Protein AF-A0A951LHP5-F1 (afdb_monomer_lite)

pLDDT: mean 84.74, std 12.39, range [44.03, 96.56]

Secondary structure (DSSP, 8-state):
---EEEEETTT--EE-HHHHSS-SSHHHHIIIIITTTTS-GGGGEE--TTT--S-EEEEEEEEETTEEEEEEEEEEEE---TT--SEEEEEEEEEETT-SS-EEEEEEEETTEEEE-SS-----HHHHHHHHHHHHHHH------

Foldseek 3Di:
DKAKFKAFPVPGDTHQCVVFHVARGDLRCCLPPQVVVVNPQLSQWGQDPPPRDRRIGIWTFCDDDPGTWIKTWRGKDWDDDPPPPQKIWIWTWIDTPVDPAIFIWTWMHGHSDIDTPNDGPGDGPVSVVVVVVVVCVVVPDPDDD

Structure (mmCIF, N/CA/C/O backbone):
data_AF-A0A951LHP5-F1
#
_entry.id   AF-A0A951LHP5-F1
#
loop_
_atom_site.group_PDB
_atom_site.id
_atom_site.type_symbol
_atom_site.label_atom_id
_atom_site.label_alt_id
_atom_site.label_comp_id
_atom_site.label_asym_id
_atom_site.label_entity_id
_atom_site.label_seq_id
_atom_site.pdbx_PDB_ins_code
_atom_site.Cartn_x
_atom_site.Cartn_y
_atom_site.Cartn_z
_atom_site.occupancy
_atom_site.B_iso_or_equiv
_atom_site.auth_seq_id
_atom_site.auth_comp_id
_atom_site.auth_asym_id
_atom_site.auth_atom_id
_atom_site.pdbx_PDB_model_num
ATOM 1 N N . MET A 1 1 ? -2.799 16.197 -1.674 1.00 47.78 1 MET A N 1
ATOM 2 C CA . MET A 1 1 ? -2.081 14.903 -1.597 1.00 47.78 1 MET A CA 1
ATOM 3 C C . MET A 1 1 ? -3.044 13.888 -1.017 1.00 47.78 1 MET A C 1
ATOM 5 O O . MET A 1 1 ? -3.777 14.269 -0.115 1.00 47.78 1 MET A O 1
ATOM 9 N N . ALA A 1 2 ? -3.084 12.660 -1.537 1.00 62.88 2 ALA A N 1
ATOM 10 C CA . ALA A 1 2 ? -3.910 11.614 -0.933 1.00 62.88 2 ALA A CA 1
ATOM 11 C C . ALA A 1 2 ? -3.412 11.346 0.496 1.00 62.88 2 ALA A C 1
ATOM 13 O O . ALA A 1 2 ? -2.209 11.169 0.705 1.00 62.88 2 ALA A O 1
ATOM 14 N N . SER A 1 3 ? -4.316 11.387 1.471 1.00 84.38 3 SER A N 1
ATOM 15 C CA . SER A 1 3 ? -4.042 10.925 2.828 1.00 84.38 3 SER A CA 1
ATOM 16 C C . SER A 1 3 ? -4.077 9.401 2.848 1.00 84.38 3 SER A C 1
ATOM 18 O O . SER A 1 3 ? -4.901 8.789 2.176 1.00 84.38 3 SER A O 1
ATOM 20 N N . TYR A 1 4 ? -3.174 8.802 3.618 1.00 92.88 4 TYR A N 1
ATOM 21 C CA . TYR A 1 4 ? -3.111 7.359 3.831 1.00 92.88 4 TYR A CA 1
ATOM 22 C C . TYR A 1 4 ? -3.266 7.098 5.324 1.00 92.88 4 TYR A C 1
ATOM 24 O O . TYR A 1 4 ? -2.638 7.782 6.136 1.00 92.88 4 TYR A O 1
ATOM 32 N N . TRP A 1 5 ? -4.052 6.093 5.682 1.00 95.38 5 TRP A N 1
ATOM 33 C CA . TRP A 1 5 ? -4.263 5.663 7.064 1.00 95.38 5 TRP A CA 1
ATOM 34 C C . TRP A 1 5 ? -4.379 4.142 7.122 1.00 95.38 5 TRP A C 1
ATOM 36 O O . TRP A 1 5 ? -4.434 3.482 6.090 1.00 95.38 5 TRP A O 1
ATOM 46 N N . TRP A 1 6 ? -4.398 3.569 8.317 1.00 96.50 6 TRP A N 1
ATOM 47 C CA . TRP A 1 6 ? -4.766 2.173 8.518 1.00 96.50 6 TRP A CA 1
ATOM 48 C C . TRP A 1 6 ? -6.263 2.074 8.798 1.00 96.50 6 TRP A C 1
ATOM 50 O O . TRP A 1 6 ? -6.770 2.831 9.617 1.00 96.50 6 TRP A O 1
ATOM 60 N N . GLN A 1 7 ? -6.978 1.153 8.163 1.00 96.19 7 GLN A N 1
ATOM 61 C CA . GLN A 1 7 ? -8.407 0.937 8.386 1.00 96.19 7 GLN A CA 1
ATOM 62 C C . GLN A 1 7 ? -8.700 -0.541 8.600 1.00 96.19 7 GLN A C 1
ATOM 64 O O . GLN A 1 7 ? -8.107 -1.397 7.949 1.00 96.19 7 GLN A O 1
ATOM 69 N N . CYS A 1 8 ? -9.586 -0.844 9.548 1.00 95.06 8 CYS A N 1
ATOM 70 C CA . CYS A 1 8 ? -9.999 -2.218 9.817 1.00 95.06 8 CYS A CA 1
ATOM 71 C C . CYS A 1 8 ? -11.181 -2.612 8.936 1.00 95.06 8 CYS A C 1
ATOM 73 O O . CYS A 1 8 ? -12.225 -1.966 9.020 1.00 95.06 8 CYS A O 1
ATOM 75 N N . ASP A 1 9 ? -11.068 -3.719 8.205 1.00 90.44 9 ASP A N 1
ATOM 76 C CA . ASP A 1 9 ? -12.148 -4.196 7.336 1.00 90.44 9 ASP A CA 1
ATOM 77 C C . ASP A 1 9 ? -13.390 -4.641 8.147 1.00 90.44 9 ASP A C 1
ATOM 79 O O . ASP A 1 9 ? -14.515 -4.300 7.785 1.00 90.44 9 ASP A O 1
ATOM 83 N N . THR A 1 10 ? -13.226 -5.289 9.313 1.00 91.06 10 THR A N 1
ATOM 84 C CA . THR A 1 10 ? -14.362 -5.641 10.198 1.00 91.06 10 THR A CA 1
ATOM 85 C C . THR A 1 10 ? -15.023 -4.423 10.856 1.00 91.06 10 THR A C 1
ATOM 87 O O . THR A 1 10 ? -16.240 -4.272 10.796 1.00 91.06 10 THR A O 1
ATOM 90 N N . CYS A 1 11 ? -14.266 -3.615 11.612 1.00 93.69 11 CYS A N 1
ATOM 91 C CA . CYS A 1 11 ? -14.857 -2.630 12.538 1.00 93.69 11 CYS A CA 1
ATOM 92 C C . CYS A 1 11 ? -14.750 -1.179 12.065 1.00 93.69 11 CYS A C 1
ATOM 94 O O . CYS A 1 11 ? -15.177 -0.278 12.790 1.00 93.69 11 CYS A O 1
ATOM 96 N N . GLN A 1 12 ? -14.171 -0.971 10.878 1.00 94.06 12 GLN A N 1
ATOM 97 C CA . GLN A 1 12 ? -14.072 0.313 10.184 1.00 94.06 12 GLN A CA 1
ATOM 98 C C . GLN A 1 12 ? -13.353 1.408 10.987 1.00 94.06 12 GLN A C 1
ATOM 100 O O . GLN A 1 12 ? -13.466 2.588 10.673 1.00 94.06 12 GLN A O 1
ATOM 105 N N . VAL A 1 13 ? -12.592 1.034 12.026 1.00 95.06 13 VAL A N 1
ATOM 106 C CA . VAL A 1 13 ? -11.762 1.989 12.765 1.00 95.06 13 VAL A CA 1
ATOM 107 C C . VAL A 1 13 ? -10.620 2.455 11.871 1.00 95.06 13 VAL A C 1
ATOM 109 O O . VAL A 1 13 ? -9.902 1.629 11.306 1.00 95.06 13 VAL A O 1
ATOM 112 N N . GLU A 1 14 ? -10.471 3.770 11.756 1.00 95.62 14 GLU A N 1
ATOM 113 C CA . GLU A 1 14 ? -9.325 4.411 11.123 1.00 95.62 14 GLU A CA 1
ATOM 114 C C . GLU A 1 14 ? -8.244 4.649 12.181 1.00 95.62 14 GLU A C 1
ATOM 116 O O . GLU A 1 14 ? -8.529 4.967 13.337 1.00 95.62 14 GLU A O 1
ATOM 121 N N . THR A 1 15 ? -6.989 4.427 11.818 1.00 94.88 15 THR A N 1
ATOM 122 C CA . THR A 1 15 ? -5.855 4.478 12.734 1.00 94.88 15 THR A CA 1
ATOM 123 C C . THR A 1 15 ? -4.662 5.144 12.041 1.00 94.88 15 THR A C 1
ATOM 125 O O . THR A 1 15 ? -4.283 4.749 10.933 1.00 94.88 15 THR A O 1
ATOM 128 N N . PRO A 1 16 ? -4.061 6.175 12.654 1.00 93.56 16 PRO A N 1
ATOM 129 C CA . PRO A 1 16 ? -2.828 6.783 12.171 1.00 93.56 16 PRO A CA 1
ATOM 130 C C . PRO A 1 16 ? -1.675 5.777 12.049 1.00 93.56 16 PRO A C 1
ATOM 132 O O . PRO A 1 16 ? -1.607 4.782 12.768 1.00 93.56 16 PRO A O 1
ATOM 135 N N . PHE A 1 17 ? -0.719 6.053 11.158 1.00 93.56 17 PHE A N 1
ATOM 136 C CA . PHE A 1 17 ? 0.442 5.176 10.951 1.00 93.56 17 PHE A CA 1
ATOM 137 C C . PHE A 1 17 ? 1.266 4.949 12.222 1.00 93.56 17 PHE A C 1
ATOM 139 O O . PHE A 1 17 ? 1.666 3.818 12.488 1.00 93.56 17 PHE A O 1
ATOM 146 N N . ASN A 1 18 ? 1.486 6.002 13.004 1.00 92.56 18 ASN A N 1
ATOM 147 C CA . ASN A 1 18 ? 2.324 5.992 14.202 1.00 92.56 18 ASN A CA 1
ATOM 148 C C . ASN A 1 18 ? 1.706 5.232 15.386 1.00 92.56 18 ASN A C 1
ATOM 150 O O . ASN A 1 18 ? 2.421 4.943 16.342 1.00 92.56 18 ASN A O 1
ATOM 154 N N . ASP A 1 19 ? 0.413 4.906 15.330 1.00 91.62 19 ASP A N 1
ATOM 155 C CA . ASP A 1 19 ? -0.283 4.213 16.418 1.00 91.62 19 ASP A CA 1
ATOM 156 C C . ASP A 1 19 ? -0.133 2.685 16.319 1.00 91.62 19 ASP A C 1
ATOM 158 O O . ASP A 1 19 ? -0.251 1.980 17.319 1.00 91.62 19 ASP A O 1
ATOM 162 N N . VAL A 1 20 ? 0.136 2.159 15.118 1.00 90.38 20 VAL A N 1
ATOM 163 C CA . VAL A 1 20 ? 0.196 0.707 14.840 1.00 90.38 20 VAL A CA 1
ATOM 164 C C . VAL A 1 20 ? 1.488 0.264 14.154 1.00 90.38 20 VAL A C 1
ATOM 166 O O . VAL A 1 20 ? 1.731 -0.928 13.984 1.00 90.38 20 VAL A O 1
ATOM 169 N N . SER A 1 21 ? 2.341 1.205 13.754 1.00 87.12 21 SER A N 1
ATOM 170 C CA . SER A 1 21 ? 3.603 0.951 13.064 1.00 87.12 21 SER A CA 1
ATOM 171 C C . SER A 1 21 ? 4.650 1.982 13.502 1.00 87.12 21 SER A C 1
ATOM 173 O O . SER A 1 21 ? 4.296 3.123 13.787 1.00 87.12 21 SER A O 1
ATOM 175 N N . PRO A 1 22 ? 5.961 1.664 13.492 1.00 84.75 22 PRO A N 1
ATOM 176 C CA . PRO A 1 22 ? 7.024 2.646 13.769 1.00 84.75 22 PRO A CA 1
ATOM 177 C C . PRO A 1 22 ? 7.156 3.744 12.690 1.00 84.75 22 PRO A C 1
ATOM 179 O O . PRO A 1 22 ? 8.123 4.507 12.667 1.00 84.75 22 PRO A O 1
ATOM 182 N N . SER A 1 23 ? 6.218 3.800 11.749 1.00 90.25 23 SER A N 1
ATOM 183 C CA . SER A 1 23 ? 6.237 4.672 10.582 1.00 90.25 23 SER A CA 1
ATOM 184 C C . SER A 1 23 ? 5.337 5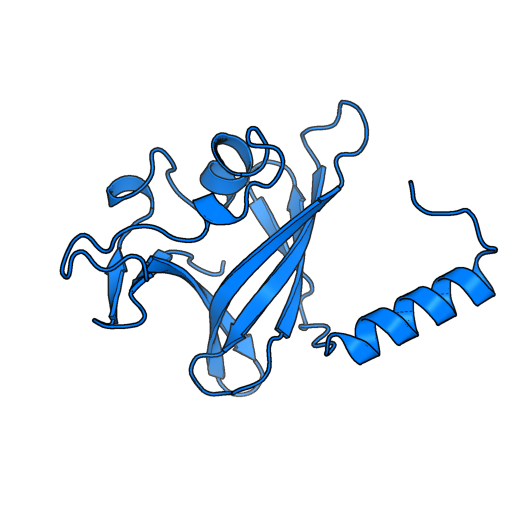.878 10.813 1.00 90.25 23 SER A C 1
ATOM 186 O O . SER A 1 23 ? 4.297 5.776 11.444 1.00 90.25 23 SER A O 1
ATOM 188 N N . THR A 1 24 ? 5.697 7.026 10.250 1.00 91.06 24 THR A N 1
ATOM 189 C CA . THR A 1 24 ? 4.914 8.271 10.368 1.00 91.06 24 THR A CA 1
ATOM 190 C C . THR A 1 24 ? 3.958 8.503 9.194 1.00 91.06 24 THR A C 1
ATOM 192 O O . THR A 1 24 ? 3.260 9.508 9.146 1.00 91.06 24 THR A O 1
ATOM 195 N N . GLY A 1 25 ? 3.941 7.590 8.222 1.00 93.50 25 GLY A N 1
ATOM 196 C CA . GLY A 1 25 ? 3.137 7.677 7.007 1.00 93.50 25 GLY A CA 1
ATOM 197 C C . GLY A 1 25 ? 3.572 6.638 5.977 1.00 93.50 25 GLY A C 1
ATOM 198 O O . GLY A 1 25 ? 4.551 5.918 6.189 1.00 93.50 25 GLY A O 1
ATOM 199 N N . ILE A 1 26 ? 2.882 6.598 4.837 1.00 94.19 26 ILE A N 1
ATOM 200 C CA . ILE A 1 26 ? 3.070 5.563 3.808 1.00 94.19 26 ILE A CA 1
ATOM 201 C C . ILE A 1 26 ? 4.496 5.494 3.243 1.00 94.19 26 ILE A C 1
ATOM 203 O O . ILE A 1 26 ? 5.060 4.411 3.128 1.00 94.19 26 ILE A O 1
ATOM 207 N N . VAL A 1 27 ? 5.129 6.637 2.955 1.00 94.00 27 VAL A N 1
ATOM 208 C CA . VAL A 1 27 ? 6.504 6.667 2.419 1.00 94.00 27 VAL A CA 1
ATOM 209 C C . VAL A 1 27 ? 7.494 6.126 3.449 1.00 94.00 27 VAL A C 1
ATOM 211 O O . VAL A 1 27 ? 8.357 5.316 3.120 1.00 94.00 27 VAL A O 1
ATOM 214 N N . SER A 1 28 ? 7.339 6.543 4.710 1.00 93.81 28 SER A N 1
ATOM 215 C CA . SER A 1 28 ? 8.157 6.060 5.826 1.00 93.81 28 SER A CA 1
ATOM 216 C C . SER A 1 28 ? 7.973 4.553 6.023 1.00 93.81 28 SER A C 1
ATOM 218 O O . SER A 1 28 ? 8.958 3.831 6.147 1.00 93.81 28 SER A O 1
ATOM 220 N N . PHE A 1 29 ? 6.731 4.067 5.944 1.00 95.31 29 PHE A N 1
ATOM 221 C CA . PHE A 1 29 ? 6.400 2.648 6.045 1.00 95.31 29 PHE A CA 1
ATOM 222 C C . PHE A 1 29 ? 7.043 1.819 4.937 1.00 95.31 29 PHE A C 1
ATOM 224 O O . PHE A 1 29 ? 7.726 0.837 5.222 1.00 95.31 29 PHE A O 1
ATOM 231 N N . ILE A 1 30 ? 6.906 2.239 3.681 1.00 94.62 30 ILE A N 1
ATOM 232 C CA . ILE A 1 30 ? 7.508 1.523 2.553 1.00 94.62 30 ILE A CA 1
ATOM 233 C C . ILE A 1 30 ? 9.025 1.467 2.716 1.00 94.62 30 ILE A C 1
ATOM 235 O O . ILE A 1 30 ? 9.605 0.391 2.636 1.00 94.62 30 ILE A O 1
ATOM 239 N N . ARG A 1 31 ? 9.674 2.596 3.018 1.00 91.81 31 ARG A N 1
ATOM 240 C CA . ARG A 1 31 ? 11.139 2.662 3.120 1.00 91.81 31 ARG A CA 1
ATOM 241 C C . ARG A 1 31 ? 11.714 1.933 4.334 1.00 91.81 31 ARG A C 1
ATOM 243 O O . ARG A 1 31 ? 12.822 1.419 4.242 1.00 91.81 31 ARG A O 1
ATOM 250 N N . ARG A 1 32 ? 11.016 1.930 5.474 1.00 91.94 32 ARG A N 1
ATOM 251 C CA . ARG A 1 32 ? 11.552 1.425 6.754 1.00 91.94 32 ARG A CA 1
ATOM 252 C C . ARG A 1 32 ? 11.039 0.046 7.143 1.00 91.94 32 ARG A C 1
ATOM 254 O O . ARG A 1 32 ? 11.675 -0.611 7.957 1.00 91.94 32 ARG A O 1
ATOM 261 N N . VAL A 1 33 ? 9.905 -0.380 6.592 1.00 94.06 33 VAL A N 1
ATOM 262 C CA . VAL A 1 33 ? 9.266 -1.655 6.937 1.00 94.06 33 VAL A CA 1
ATOM 263 C C . VAL A 1 33 ? 9.220 -2.578 5.729 1.00 94.06 33 VAL A C 1
ATOM 265 O O . VAL A 1 33 ? 9.767 -3.677 5.780 1.00 94.06 33 VAL A O 1
ATOM 268 N N . LEU A 1 34 ? 8.597 -2.145 4.634 1.00 94.12 34 LEU A N 1
ATOM 269 C CA . LEU A 1 34 ? 8.298 -3.049 3.523 1.00 94.12 34 LEU A CA 1
ATOM 270 C C . LEU A 1 34 ? 9.523 -3.346 2.647 1.00 94.12 34 LEU A C 1
ATOM 272 O O . LEU A 1 34 ? 9.823 -4.501 2.366 1.00 94.12 34 LEU A O 1
ATOM 276 N N . LEU A 1 35 ? 10.274 -2.315 2.266 1.00 92.12 35 LEU A N 1
ATOM 277 C CA . LEU A 1 35 ? 11.479 -2.455 1.455 1.00 92.12 35 LEU A CA 1
ATOM 278 C C . LEU A 1 35 ? 12.572 -3.278 2.173 1.00 92.12 35 LEU A C 1
ATOM 280 O O . LEU A 1 35 ? 13.048 -4.244 1.580 1.00 92.12 35 LEU A O 1
ATOM 284 N N . PRO A 1 36 ? 12.939 -3.005 3.446 1.00 91.94 36 PRO A N 1
ATOM 285 C CA . PRO A 1 36 ? 13.978 -3.780 4.135 1.00 91.94 36 PRO A CA 1
ATOM 286 C C . PRO A 1 36 ? 13.563 -5.218 4.461 1.00 91.94 36 PRO A C 1
ATOM 288 O O . PRO A 1 36 ? 14.423 -6.061 4.692 1.00 91.94 36 PRO A O 1
ATOM 291 N N . SER A 1 37 ? 12.258 -5.510 4.483 1.00 93.06 37 SER A N 1
ATOM 292 C CA . SER A 1 37 ? 11.743 -6.877 4.642 1.00 93.06 37 SER A CA 1
ATOM 293 C C . SER A 1 37 ? 11.666 -7.649 3.323 1.00 93.06 37 SER A C 1
ATOM 295 O O . SER A 1 37 ? 11.089 -8.730 3.292 1.00 93.06 37 SER A O 1
ATOM 297 N N . ASN A 1 38 ? 12.252 -7.116 2.243 1.00 92.50 38 ASN A N 1
ATOM 298 C CA . ASN A 1 38 ? 12.186 -7.689 0.903 1.00 92.50 38 ASN A CA 1
ATOM 299 C C . ASN A 1 38 ? 10.736 -7.886 0.424 1.00 92.50 38 ASN A C 1
ATOM 301 O O . ASN A 1 38 ? 10.367 -8.948 -0.074 1.00 92.50 38 ASN A O 1
ATOM 305 N N . TRP A 1 39 ? 9.911 -6.850 0.609 1.00 94.00 39 TRP A N 1
ATOM 306 C CA . TRP A 1 39 ? 8.497 -6.845 0.232 1.00 94.00 39 TRP A CA 1
ATOM 307 C C . TRP A 1 39 ? 7.694 -7.969 0.900 1.00 94.00 39 TRP A C 1
ATOM 309 O O . TRP A 1 39 ? 6.858 -8.612 0.266 1.00 94.00 39 TRP A O 1
ATOM 319 N N . ASP A 1 40 ? 7.925 -8.213 2.191 1.00 95.06 40 ASP A N 1
ATOM 320 C CA . ASP A 1 40 ? 7.125 -9.159 2.969 1.00 95.06 40 ASP A CA 1
ATOM 321 C C . ASP A 1 40 ? 5.669 -8.669 3.066 1.00 95.06 40 ASP A C 1
ATOM 323 O O . ASP A 1 40 ? 5.338 -7.740 3.809 1.00 95.06 40 ASP A O 1
ATOM 327 N N . GLN A 1 41 ? 4.781 -9.316 2.309 1.00 95.56 41 GLN A N 1
ATOM 328 C CA . GLN A 1 41 ? 3.370 -8.938 2.213 1.00 95.56 41 GLN A CA 1
ATOM 329 C C . GLN A 1 41 ? 2.630 -9.087 3.548 1.00 95.56 41 GLN A C 1
ATOM 331 O O . GLN A 1 41 ? 1.617 -8.420 3.760 1.00 95.56 41 GLN A O 1
ATOM 336 N N . SER A 1 42 ? 3.145 -9.891 4.489 1.00 94.75 42 SER A N 1
ATOM 337 C CA . SER A 1 42 ? 2.545 -10.012 5.822 1.00 94.75 42 SER A CA 1
ATOM 338 C C . SER A 1 42 ? 2.579 -8.693 6.603 1.00 94.75 42 SER A C 1
ATOM 340 O O . SER A 1 42 ? 1.757 -8.486 7.490 1.00 94.75 42 SER A O 1
ATOM 342 N N . LYS A 1 43 ? 3.469 -7.754 6.243 1.00 95.12 43 LYS A N 1
ATOM 343 C CA . LYS A 1 43 ? 3.541 -6.417 6.855 1.00 95.12 43 LYS A CA 1
ATOM 344 C C . LYS A 1 43 ? 2.383 -5.501 6.460 1.00 95.12 43 LYS A C 1
ATOM 346 O O . LYS A 1 43 ? 2.181 -4.488 7.125 1.00 95.12 43 LYS A O 1
ATOM 351 N N . LEU A 1 44 ? 1.645 -5.822 5.395 1.00 95.81 44 LEU A N 1
ATOM 352 C CA . LEU A 1 44 ? 0.510 -5.027 4.907 1.00 95.81 44 LEU A CA 1
ATOM 353 C C . LEU A 1 44 ? -0.790 -5.290 5.677 1.00 95.81 44 LEU A C 1
ATOM 355 O O . LEU A 1 44 ? -1.792 -4.622 5.423 1.00 95.81 44 LEU A O 1
ATOM 359 N N . VAL A 1 45 ? -0.775 -6.245 6.610 1.00 95.50 45 VAL A N 1
ATOM 360 C CA . VAL A 1 45 ? -1.917 -6.587 7.455 1.00 95.50 45 VAL A CA 1
ATOM 361 C C . VAL A 1 45 ? -1.480 -6.565 8.909 1.00 95.50 45 VAL A C 1
ATOM 363 O O . VAL A 1 45 ? -0.569 -7.287 9.307 1.00 95.50 45 VAL A O 1
ATOM 366 N N . LEU A 1 46 ? -2.145 -5.742 9.715 1.00 94.44 46 LEU A N 1
ATOM 367 C CA . LEU A 1 46 ? -1.880 -5.640 11.146 1.00 94.44 46 LEU A CA 1
ATOM 368 C C . LEU A 1 46 ? -3.104 -6.066 11.970 1.00 94.44 46 LEU A C 1
ATOM 370 O O . LEU A 1 46 ? -4.243 -5.998 11.493 1.00 94.44 46 LEU A O 1
ATOM 374 N N . PRO A 1 47 ? -2.904 -6.489 13.228 1.00 94.75 47 PRO A N 1
ATOM 375 C CA . PRO A 1 47 ? -3.991 -6.610 14.187 1.00 94.75 47 PRO A CA 1
ATOM 376 C C . PRO A 1 47 ? -4.655 -5.252 14.431 1.00 94.75 47 PRO A C 1
ATOM 378 O O . PRO A 1 47 ? -3.989 -4.249 14.683 1.00 94.75 47 PRO A O 1
ATOM 381 N N . CYS A 1 48 ? -5.982 -5.216 14.387 1.00 94.94 48 CYS A N 1
ATOM 382 C CA . CYS A 1 48 ? -6.745 -4.025 14.720 1.00 94.94 48 CYS A CA 1
ATOM 383 C C . CYS A 1 48 ? -6.667 -3.750 16.234 1.00 94.94 48 CYS A C 1
ATOM 385 O O . CYS A 1 48 ? -7.037 -4.628 17.018 1.00 94.94 48 CYS A O 1
ATOM 387 N N . PRO A 1 49 ? -6.304 -2.531 16.676 1.00 93.25 49 PRO A N 1
ATOM 388 C CA . PRO A 1 49 ? -6.218 -2.211 18.103 1.00 93.25 49 PRO A CA 1
ATOM 389 C C . PRO A 1 49 ? -7.581 -2.228 18.816 1.00 93.25 49 PRO A C 1
ATOM 391 O O . PRO A 1 49 ? -7.636 -2.371 20.033 1.00 93.25 4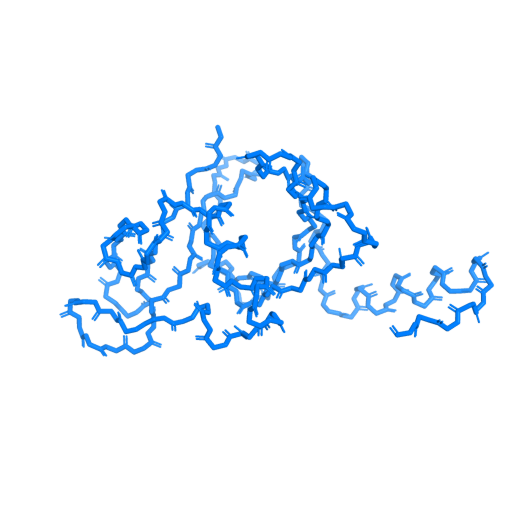9 PRO A O 1
ATOM 394 N N . LYS A 1 50 ? -8.691 -2.096 18.073 1.00 94.25 50 LYS A N 1
ATOM 395 C CA . LYS A 1 50 ? -10.054 -2.056 18.627 1.00 94.25 50 LYS A CA 1
ATOM 396 C C . LYS A 1 50 ? -10.697 -3.437 18.762 1.00 94.25 50 LYS A C 1
ATOM 398 O O . LYS A 1 50 ? -11.333 -3.706 19.774 1.00 94.25 50 LYS A O 1
ATOM 403 N N . CYS A 1 51 ? -10.590 -4.291 17.741 1.00 94.69 51 CYS A N 1
ATOM 404 C CA . CYS A 1 51 ? -11.258 -5.601 17.723 1.00 94.69 51 CYS A CA 1
ATOM 405 C C . CYS A 1 51 ? -10.299 -6.801 17.766 1.00 94.69 51 CYS A C 1
ATOM 407 O O . CYS A 1 51 ? -10.762 -7.938 17.793 1.00 94.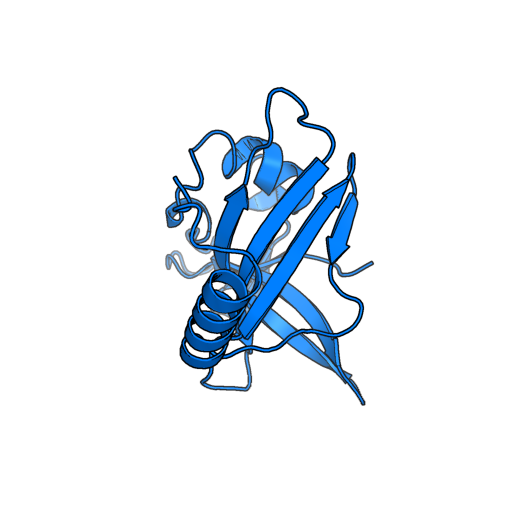69 51 CYS A O 1
ATOM 409 N N . GLY A 1 52 ? -8.982 -6.575 17.736 1.00 92.50 52 GLY A N 1
ATOM 410 C CA . GLY A 1 52 ? -7.947 -7.613 17.801 1.00 92.50 52 GLY A CA 1
ATOM 411 C C . GLY A 1 52 ? -7.788 -8.468 16.539 1.00 92.50 52 GLY A C 1
ATOM 412 O O . GLY A 1 52 ? -6.821 -9.219 16.436 1.00 92.50 52 GLY A O 1
ATOM 413 N N . LYS A 1 53 ? -8.699 -8.365 15.564 1.00 92.31 53 LYS A N 1
ATOM 414 C CA . LYS A 1 53 ? -8.638 -9.147 14.321 1.00 92.31 53 LYS A CA 1
ATOM 415 C C . LYS A 1 53 ? -7.511 -8.666 13.392 1.00 92.31 53 LYS A C 1
ATOM 417 O O . LYS A 1 53 ? -7.302 -7.454 13.300 1.00 92.31 53 LYS A O 1
ATOM 422 N N . PRO A 1 54 ? -6.828 -9.565 12.660 1.00 87.19 54 PRO A N 1
ATOM 423 C CA . PRO A 1 54 ? -5.769 -9.227 11.705 1.00 87.19 54 PRO A CA 1
ATOM 424 C C . PRO A 1 54 ? -6.352 -8.743 10.368 1.00 87.19 54 PRO A C 1
ATOM 426 O O . PRO A 1 54 ? -6.209 -9.389 9.337 1.00 87.19 54 PRO A O 1
ATOM 429 N N . GLU A 1 55 ? -7.060 -7.620 10.401 1.00 90.81 55 GLU A N 1
ATOM 430 C CA . GLU A 1 55 ? -7.782 -7.064 9.247 1.00 90.81 55 GLU A CA 1
ATOM 431 C C . GLU A 1 55 ? -7.545 -5.557 9.096 1.00 90.81 55 GLU A C 1
ATOM 433 O O . GLU A 1 55 ? -8.362 -4.843 8.523 1.00 90.81 55 GLU A O 1
ATOM 438 N N . LEU A 1 56 ? -6.465 -5.038 9.683 1.00 95.19 56 LEU A N 1
ATOM 439 C CA . LEU A 1 56 ? -6.085 -3.641 9.534 1.00 95.19 56 LEU A CA 1
ATOM 440 C C . LEU A 1 56 ? -5.197 -3.494 8.291 1.00 95.19 56 LEU A C 1
ATOM 442 O O . LEU A 1 56 ? -4.104 -4.060 8.256 1.00 95.19 56 LEU A O 1
ATOM 446 N N . ARG A 1 57 ? -5.649 -2.727 7.294 1.00 96.12 57 ARG A N 1
ATOM 447 C CA . ARG A 1 57 ? -4.946 -2.487 6.022 1.00 96.12 57 ARG A CA 1
ATOM 448 C C . ARG A 1 57 ? -4.726 -1.007 5.766 1.00 96.12 57 ARG A C 1
ATOM 450 O O . ARG A 1 57 ? -5.512 -0.164 6.191 1.00 96.12 57 ARG A O 1
ATOM 457 N N . ILE A 1 58 ? -3.671 -0.682 5.028 1.00 96.56 58 ILE A N 1
ATOM 458 C CA . ILE A 1 58 ? -3.440 0.694 4.586 1.00 96.56 58 ILE A CA 1
ATOM 459 C C . ILE A 1 58 ? -4.510 1.063 3.558 1.00 96.56 58 ILE A C 1
ATOM 461 O O . ILE A 1 58 ? -4.696 0.350 2.578 1.00 96.56 58 ILE A O 1
ATOM 465 N N . THR A 1 59 ? -5.182 2.184 3.777 1.00 95.50 59 THR A N 1
ATOM 466 C CA . THR A 1 59 ? -6.312 2.675 2.990 1.00 95.50 59 THR A CA 1
ATOM 467 C C . THR A 1 59 ? -6.072 4.120 2.570 1.00 95.50 59 THR A C 1
ATOM 469 O O . THR A 1 59 ? -5.379 4.872 3.265 1.00 95.50 59 THR A O 1
ATOM 472 N N . TYR A 1 60 ? -6.606 4.499 1.412 1.00 92.50 60 TYR A N 1
ATOM 473 C CA . TYR A 1 60 ? -6.574 5.865 0.903 1.00 92.50 60 TYR A CA 1
ATOM 474 C C . TYR A 1 60 ? -7.752 6.144 -0.030 1.00 92.50 60 TYR A C 1
ATOM 476 O O . TYR A 1 60 ? -8.339 5.235 -0.619 1.00 92.50 60 TYR A O 1
ATOM 484 N N . ASP A 1 61 ? -8.064 7.425 -0.197 1.00 89.38 61 ASP A N 1
ATOM 485 C CA . ASP A 1 61 ? -9.061 7.880 -1.158 1.00 89.38 61 ASP A CA 1
ATOM 486 C C . ASP A 1 61 ? -8.394 8.148 -2.515 1.00 89.38 61 ASP A C 1
ATOM 488 O O . ASP A 1 61 ? -7.553 9.042 -2.664 1.00 89.38 61 ASP A O 1
ATOM 492 N N . PHE A 1 62 ? -8.765 7.356 -3.519 1.00 84.25 62 PHE A N 1
ATOM 493 C CA . PHE A 1 62 ? -8.318 7.509 -4.897 1.00 84.25 62 PHE A CA 1
ATOM 494 C C . PHE A 1 62 ? -9.280 8.434 -5.666 1.00 84.25 62 PHE A C 1
ATOM 496 O O . PHE A 1 62 ? -10.477 8.151 -5.728 1.00 84.25 62 PHE A O 1
ATOM 503 N N . PRO A 1 63 ? -8.815 9.529 -6.294 1.00 78.19 63 PRO A N 1
ATOM 504 C CA . PRO A 1 63 ? -9.701 10.452 -7.009 1.00 78.19 63 PRO A CA 1
ATOM 505 C C . PRO A 1 63 ? -10.241 9.836 -8.319 1.00 78.19 63 PRO A C 1
ATOM 507 O O . PRO A 1 63 ? -9.453 9.522 -9.211 1.00 78.19 63 PRO A O 1
ATOM 510 N N . ARG A 1 64 ? -11.571 9.689 -8.485 1.00 71.81 64 ARG A N 1
ATOM 511 C CA . ARG A 1 64 ? -12.186 9.120 -9.707 1.00 71.81 64 ARG A CA 1
ATOM 512 C C . ARG A 1 64 ? -13.478 9.835 -10.135 1.00 71.81 64 ARG A C 1
ATOM 514 O O . ARG A 1 64 ? -14.499 9.718 -9.479 1.00 71.81 64 ARG A O 1
ATOM 521 N N . GLY A 1 65 ? -13.494 10.455 -11.316 1.00 67.12 65 GLY A N 1
ATOM 522 C CA . GLY A 1 65 ? -14.735 11.015 -11.882 1.00 67.12 65 GLY A CA 1
ATOM 523 C C . GLY A 1 65 ? -15.434 11.979 -10.912 1.00 67.12 65 GLY A C 1
ATOM 524 O O . GLY A 1 65 ? -14.805 12.933 -10.460 1.00 67.12 65 GLY A O 1
ATOM 525 N N . ASP A 1 66 ? -16.695 11.692 -10.572 1.00 69.19 66 ASP A N 1
ATOM 526 C CA . ASP A 1 66 ? -17.545 12.533 -9.714 1.00 69.19 66 ASP A CA 1
ATOM 527 C C . ASP A 1 66 ? -17.244 12.420 -8.199 1.00 69.19 66 ASP A C 1
ATOM 529 O O . ASP A 1 66 ? -17.817 13.175 -7.412 1.00 69.19 66 ASP A O 1
ATOM 533 N N . GLY A 1 67 ? -16.351 11.518 -7.753 1.00 76.25 67 GLY A N 1
ATOM 534 C CA . GLY A 1 67 ? -16.010 11.384 -6.327 1.00 76.25 67 GLY A CA 1
ATOM 535 C C . GLY A 1 67 ? -14.842 10.435 -5.999 1.00 76.25 67 GLY A C 1
ATOM 536 O O . GLY A 1 67 ? -14.425 9.626 -6.824 1.00 76.25 67 GLY A O 1
ATOM 537 N N . PRO A 1 68 ? -14.248 10.517 -4.795 1.00 85.25 68 PRO A N 1
ATOM 538 C CA . PRO A 1 68 ? -13.183 9.599 -4.404 1.00 85.25 68 PRO A CA 1
ATOM 539 C C . PRO A 1 68 ? -13.698 8.162 -4.229 1.00 85.25 68 PRO A C 1
ATOM 541 O O . PRO A 1 68 ? -14.781 7.939 -3.693 1.00 85.25 68 PRO A O 1
ATOM 544 N N . VAL A 1 69 ? -12.888 7.185 -4.635 1.00 87.00 69 VAL A N 1
ATOM 545 C CA . VAL A 1 69 ? -13.088 5.761 -4.342 1.00 87.00 69 VAL A CA 1
ATOM 546 C C . VAL A 1 69 ? -12.099 5.355 -3.264 1.00 87.00 69 VAL A C 1
ATOM 548 O O . VAL A 1 69 ? -10.891 5.523 -3.427 1.00 87.00 69 VAL A O 1
ATOM 551 N N . ARG A 1 70 ? -12.604 4.793 -2.168 1.00 90.81 70 ARG A N 1
ATOM 552 C CA . ARG A 1 70 ? -11.764 4.290 -1.084 1.00 90.81 70 ARG A CA 1
ATOM 553 C C . ARG A 1 70 ? -11.152 2.945 -1.462 1.00 90.81 70 ARG A C 1
ATOM 555 O O . ARG A 1 70 ? -11.895 1.996 -1.734 1.00 90.81 70 ARG A O 1
ATOM 562 N N . LEU A 1 71 ? -9.822 2.886 -1.455 1.00 90.94 71 LEU A N 1
ATOM 563 C CA . LEU A 1 71 ? -9.022 1.718 -1.815 1.00 90.94 71 LEU A CA 1
ATOM 564 C C . LEU A 1 71 ? -8.195 1.233 -0.622 1.00 90.94 71 LEU A C 1
ATOM 566 O O . LEU A 1 71 ? -7.482 2.023 -0.001 1.00 90.94 71 LEU A O 1
ATOM 570 N N . SER A 1 72 ? -8.230 -0.073 -0.368 1.00 94.25 72 SER A N 1
ATOM 571 C CA . SER A 1 72 ? -7.355 -0.759 0.588 1.00 94.25 72 SER A CA 1
ATOM 572 C C . SER A 1 72 ? -6.207 -1.447 -0.147 1.00 94.25 72 SER A C 1
ATOM 574 O O . SER A 1 72 ? -6.422 -2.102 -1.164 1.00 94.25 72 SER A O 1
ATOM 576 N N . ILE A 1 73 ? -4.982 -1.341 0.361 1.00 94.56 73 ILE A N 1
ATOM 577 C CA . ILE A 1 73 ? -3.812 -2.014 -0.212 1.00 94.56 73 ILE A CA 1
ATOM 578 C C . ILE A 1 73 ? -3.841 -3.504 0.155 1.00 94.56 73 ILE A C 1
ATOM 580 O O . ILE A 1 73 ? -3.913 -3.879 1.331 1.00 94.56 73 ILE A O 1
ATOM 584 N N . VAL A 1 74 ? -3.749 -4.355 -0.865 1.00 94.25 74 VAL A N 1
ATOM 585 C CA . VAL A 1 74 ? -3.701 -5.815 -0.734 1.00 94.25 74 VAL A CA 1
ATOM 586 C C . VAL A 1 74 ? -2.263 -6.307 -0.835 1.00 94.25 74 VAL A C 1
ATOM 588 O O . VAL A 1 74 ? -1.785 -6.957 0.093 1.00 94.25 74 VAL A O 1
ATOM 591 N N . HIS 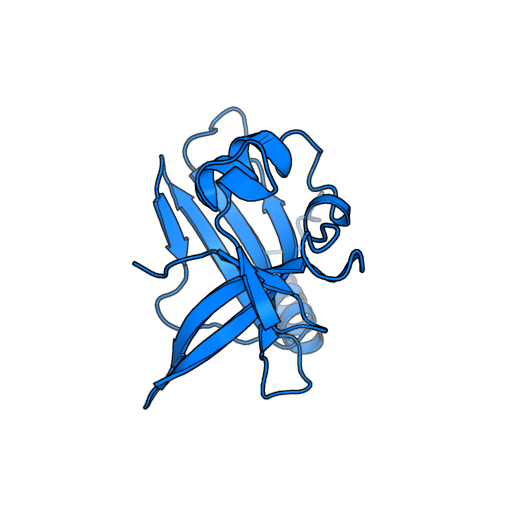A 1 75 ? -1.576 -5.942 -1.920 1.00 94.88 75 HIS A N 1
ATOM 592 C CA . HIS A 1 75 ? -0.183 -6.304 -2.170 1.00 94.88 75 HIS A CA 1
ATOM 593 C C . HIS A 1 75 ? 0.606 -5.119 -2.717 1.00 94.88 75 HIS A C 1
ATOM 595 O O . HIS A 1 75 ? 0.059 -4.243 -3.385 1.00 94.88 75 HIS A O 1
ATOM 601 N N . VAL A 1 76 ? 1.912 -5.113 -2.469 1.00 94.88 76 VAL A N 1
ATOM 602 C CA . VAL A 1 76 ? 2.841 -4.127 -3.029 1.00 94.88 76 VAL A CA 1
ATOM 603 C C . VAL A 1 76 ? 4.124 -4.826 -3.431 1.00 94.88 76 VAL A C 1
ATOM 605 O O . VAL A 1 76 ? 4.778 -5.460 -2.605 1.00 94.88 76 VAL A O 1
ATOM 608 N N . VAL A 1 77 ? 4.517 -4.645 -4.684 1.00 91.62 77 VAL A N 1
ATOM 609 C CA . VAL A 1 77 ? 5.838 -5.030 -5.180 1.00 91.62 77 VAL A CA 1
ATOM 610 C C . VAL A 1 77 ? 6.545 -3.796 -5.715 1.00 91.62 77 VAL A C 1
ATOM 612 O O . VAL A 1 77 ? 5.906 -2.885 -6.245 1.00 91.62 77 VAL A O 1
ATOM 615 N N . GLY A 1 78 ? 7.863 -3.750 -5.586 1.00 91.00 78 GLY A N 1
ATOM 616 C CA . GLY A 1 78 ? 8.667 -2.684 -6.164 1.00 91.00 78 GLY A CA 1
ATOM 617 C C . GLY A 1 78 ? 9.988 -3.200 -6.694 1.00 91.00 78 GLY A C 1
ATOM 618 O O . GLY A 1 78 ? 10.472 -4.254 -6.283 1.00 91.00 78 GLY A O 1
ATOM 619 N N . LEU A 1 79 ? 10.552 -2.443 -7.627 1.00 87.44 79 LEU A N 1
ATOM 620 C CA . LEU A 1 79 ? 11.830 -2.756 -8.251 1.00 87.44 79 LEU A CA 1
ATOM 621 C C . LEU A 1 79 ? 12.888 -1.807 -7.704 1.00 87.44 79 LEU A C 1
ATOM 623 O O . LEU A 1 79 ? 12.731 -0.589 -7.759 1.00 87.44 79 LEU A O 1
ATOM 627 N N . ILE A 1 80 ? 13.962 -2.376 -7.166 1.00 80.56 80 ILE A N 1
ATOM 628 C CA . ILE A 1 80 ? 15.126 -1.614 -6.721 1.00 80.56 80 ILE A CA 1
ATOM 629 C C . ILE A 1 80 ? 16.092 -1.544 -7.900 1.00 80.56 80 ILE A C 1
ATOM 631 O O . ILE A 1 80 ? 16.502 -2.579 -8.426 1.00 80.56 80 ILE A O 1
ATOM 635 N N . HIS A 1 81 ? 16.460 -0.336 -8.318 1.00 66.06 81 HIS A N 1
ATOM 636 C CA . HIS A 1 81 ? 17.447 -0.133 -9.373 1.00 66.06 81 HIS A CA 1
ATOM 637 C C . HIS A 1 81 ? 18.771 0.343 -8.768 1.00 66.06 81 HIS A C 1
ATOM 639 O O . HIS A 1 81 ? 18.927 1.516 -8.439 1.00 66.06 81 HIS A O 1
ATOM 645 N N . GLY A 1 82 ? 19.732 -0.578 -8.646 1.00 66.06 82 GLY A N 1
ATOM 646 C CA . GLY A 1 82 ? 21.074 -0.279 -8.134 1.00 66.06 82 GLY A CA 1
ATOM 647 C C . GLY A 1 82 ? 21.066 0.290 -6.712 1.00 66.06 82 GLY A C 1
ATOM 648 O O . GLY A 1 82 ? 20.211 -0.060 -5.901 1.00 66.06 82 GLY A O 1
ATOM 649 N N . ASP A 1 83 ? 22.013 1.185 -6.428 1.00 62.88 83 ASP A N 1
ATOM 650 C CA . ASP A 1 83 ? 22.160 1.841 -5.120 1.00 62.88 83 ASP A CA 1
ATOM 651 C C . ASP A 1 83 ? 21.247 3.072 -4.950 1.00 62.88 83 ASP A C 1
ATOM 653 O O . ASP A 1 83 ? 21.280 3.742 -3.912 1.00 62.88 83 ASP A O 1
ATOM 657 N N . ASP A 1 84 ? 20.434 3.409 -5.960 1.00 63.16 84 ASP A N 1
ATOM 658 C CA . ASP A 1 84 ? 19.635 4.630 -5.945 1.00 63.16 84 ASP A CA 1
ATOM 659 C C . ASP A 1 84 ? 18.345 4.443 -5.137 1.00 63.16 84 ASP A C 1
ATOM 661 O O . ASP A 1 84 ? 17.276 4.096 -5.636 1.00 63.16 84 ASP A O 1
ATOM 665 N N . ALA A 1 85 ? 18.443 4.708 -3.836 1.00 64.88 85 ALA A N 1
ATOM 666 C CA . ALA A 1 85 ? 17.291 4.736 -2.947 1.00 64.88 85 ALA A CA 1
ATOM 667 C C . ALA A 1 85 ? 16.370 5.948 -3.201 1.00 64.88 85 ALA A C 1
ATOM 669 O O . ALA A 1 85 ? 15.326 6.061 -2.548 1.00 64.88 85 ALA A O 1
ATOM 670 N N . TYR A 1 86 ? 16.721 6.889 -4.085 1.00 82.75 86 TYR A N 1
ATOM 671 C CA . TYR A 1 86 ? 15.948 8.114 -4.273 1.00 82.75 86 TYR A CA 1
ATOM 672 C C . TYR A 1 86 ? 14.653 7.877 -5.057 1.00 82.75 86 TYR A C 1
ATOM 674 O O . TYR A 1 86 ? 13.613 8.423 -4.670 1.00 82.75 86 TYR A O 1
ATOM 682 N N . TYR A 1 87 ? 14.698 7.018 -6.080 1.00 87.94 87 TYR A N 1
ATOM 683 C CA . TYR A 1 87 ? 13.564 6.665 -6.930 1.00 87.94 87 TYR A CA 1
ATOM 684 C C . TYR A 1 87 ? 13.179 5.190 -6.772 1.00 87.94 87 TYR A C 1
ATOM 686 O O . TYR A 1 87 ? 13.989 4.299 -7.002 1.00 87.94 87 TYR A O 1
ATOM 694 N N . LEU A 1 88 ? 11.926 4.923 -6.400 1.00 90.44 88 LEU A N 1
ATOM 695 C CA . LEU A 1 88 ? 11.432 3.569 -6.139 1.00 90.44 88 LEU A CA 1
ATOM 696 C C . LEU A 1 88 ? 10.107 3.321 -6.873 1.00 90.44 88 LEU A C 1
ATOM 698 O O . LEU A 1 88 ? 9.057 3.711 -6.349 1.00 90.44 88 LEU A O 1
ATOM 702 N N . PRO A 1 89 ? 10.127 2.706 -8.069 1.00 91.00 89 PRO A N 1
ATOM 703 C CA . PRO A 1 89 ? 8.920 2.313 -8.786 1.00 91.00 89 PRO A CA 1
ATOM 704 C C . PRO A 1 89 ? 8.257 1.096 -8.129 1.00 91.00 89 PRO A C 1
ATOM 706 O O . PRO A 1 89 ? 8.922 0.176 -7.652 1.00 91.00 89 PRO A O 1
ATOM 709 N N . MET A 1 90 ? 6.926 1.094 -8.106 1.00 92.00 90 MET A N 1
ATOM 710 C CA . MET A 1 90 ? 6.104 0.088 -7.441 1.00 92.00 90 MET A CA 1
ATOM 711 C C . MET A 1 90 ? 4.804 -0.185 -8.203 1.00 92.00 90 MET A C 1
ATOM 713 O O . MET A 1 90 ? 4.237 0.696 -8.850 1.00 92.00 90 MET A O 1
ATOM 717 N N . MET A 1 91 ? 4.290 -1.399 -8.040 1.00 90.75 91 MET A N 1
ATOM 718 C CA . MET A 1 91 ? 2.947 -1.800 -8.444 1.00 90.75 91 MET A CA 1
ATOM 719 C C . MET A 1 91 ? 2.175 -2.255 -7.210 1.00 90.75 91 MET A C 1
ATOM 721 O O . MET A 1 91 ? 2.670 -3.051 -6.409 1.00 90.75 91 MET A O 1
ATOM 725 N N . TRP A 1 92 ? 0.985 -1.699 -7.030 1.00 92.19 92 TRP A N 1
ATOM 726 C CA . TRP A 1 92 ? 0.127 -1.956 -5.882 1.00 92.19 92 TRP A CA 1
ATOM 727 C C . TRP A 1 92 ? -1.122 -2.687 -6.351 1.00 92.19 92 TRP A C 1
ATOM 729 O O . TRP A 1 92 ? -1.797 -2.205 -7.251 1.00 92.19 92 TRP A O 1
ATOM 739 N N . GLU A 1 93 ? -1.448 -3.817 -5.737 1.00 92.25 93 GLU A N 1
ATOM 740 C CA . GLU A 1 93 ? -2.775 -4.422 -5.847 1.00 92.25 93 GLU A CA 1
ATOM 741 C C . GLU A 1 93 ? -3.647 -3.845 -4.733 1.00 92.25 93 GLU A C 1
ATOM 743 O O . GLU A 1 93 ? -3.252 -3.826 -3.564 1.00 92.25 93 GLU A O 1
ATOM 748 N N . THR A 1 94 ? -4.824 -3.355 -5.094 1.00 91.56 94 THR A N 1
ATOM 749 C CA . THR A 1 94 ? -5.743 -2.651 -4.201 1.00 91.56 94 THR A CA 1
ATOM 750 C C . THR A 1 94 ? -7.158 -3.190 -4.353 1.00 91.56 94 THR A C 1
ATOM 752 O O . THR A 1 94 ? -7.521 -3.697 -5.410 1.00 91.56 94 THR A O 1
ATOM 755 N N . GLN A 1 95 ? -7.959 -3.092 -3.297 1.00 91.19 95 GLN A N 1
ATOM 756 C CA . GLN A 1 95 ? -9.360 -3.497 -3.290 1.00 91.19 95 GLN A CA 1
ATOM 757 C C . GLN A 1 95 ? -10.236 -2.266 -3.038 1.00 91.19 95 GLN A C 1
ATOM 759 O O . GLN A 1 95 ? -10.074 -1.615 -1.999 1.00 91.19 95 GLN A O 1
ATOM 764 N N . PRO A 1 96 ? -11.168 -1.932 -3.942 1.00 88.56 96 PRO A N 1
ATOM 765 C CA . PRO A 1 96 ? -12.189 -0.936 -3.667 1.00 88.56 96 PRO A CA 1
ATOM 766 C C . PRO A 1 96 ? -13.189 -1.438 -2.631 1.00 88.56 96 PRO A C 1
ATOM 768 O O . PRO A 1 96 ? -13.610 -2.588 -2.657 1.00 88.56 96 PRO A O 1
ATOM 771 N N . SER A 1 97 ? -13.635 -0.544 -1.755 1.00 81.75 97 SER A N 1
ATOM 772 C CA . SER A 1 97 ? -14.686 -0.860 -0.771 1.00 81.75 97 SER A CA 1
ATOM 773 C C . SER A 1 97 ? -16.052 -1.205 -1.388 1.00 81.75 97 SER A C 1
ATOM 775 O O . SER A 1 97 ? -16.870 -1.844 -0.733 1.00 81.75 97 SER A O 1
ATOM 777 N N . SER A 1 98 ? -16.314 -0.773 -2.626 1.00 74.62 98 SER A N 1
ATOM 778 C CA . SER A 1 98 ? -17.620 -0.869 -3.296 1.00 74.62 98 SER A CA 1
ATOM 779 C C . SER A 1 98 ? -17.660 -1.830 -4.490 1.00 74.62 98 SER A C 1
ATOM 781 O O . SER A 1 98 ? -18.677 -1.883 -5.175 1.00 74.62 98 SER A O 1
ATOM 783 N N . ASP A 1 99 ? -16.556 -2.507 -4.803 1.00 69.25 99 ASP A N 1
ATOM 784 C CA . ASP A 1 99 ? -16.396 -3.341 -6.002 1.00 69.25 99 ASP A CA 1
ATOM 785 C C . ASP A 1 99 ? -15.718 -4.664 -5.618 1.00 69.25 99 ASP A C 1
ATOM 787 O O . ASP A 1 99 ? -14.903 -4.708 -4.693 1.00 69.25 99 ASP A O 1
ATOM 791 N N . GLU A 1 100 ? -16.052 -5.744 -6.321 1.00 67.00 100 GLU A N 1
ATOM 792 C CA . GLU A 1 100 ? -15.487 -7.073 -6.074 1.00 67.00 100 GLU A CA 1
ATOM 793 C C . GLU A 1 100 ? -14.119 -7.259 -6.755 1.00 67.00 100 GLU A 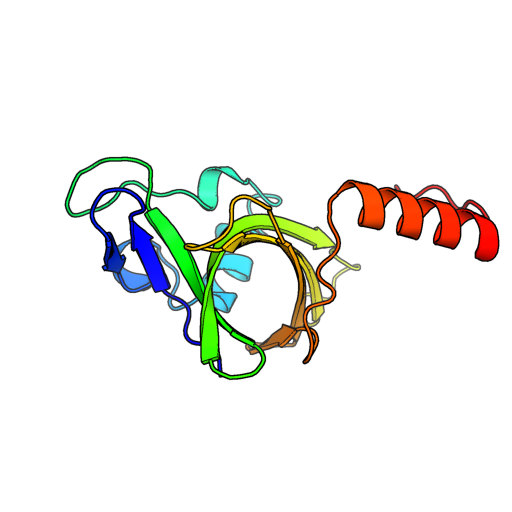C 1
ATOM 795 O O . GLU A 1 100 ? -13.326 -8.097 -6.326 1.00 67.00 100 GLU A O 1
ATOM 800 N N . GLY A 1 101 ? -13.784 -6.457 -7.772 1.00 78.38 101 GLY A N 1
ATOM 801 C CA . GLY A 1 101 ? -12.521 -6.584 -8.510 1.00 78.38 101 GLY A CA 1
ATOM 802 C C . GLY A 1 101 ? -11.313 -5.910 -7.846 1.00 78.38 101 GLY A C 1
ATOM 803 O O . GLY A 1 101 ? -11.405 -4.768 -7.395 1.00 78.38 101 GLY A O 1
ATOM 804 N N . THR A 1 102 ? -10.144 -6.569 -7.862 1.00 85.19 102 THR A N 1
ATOM 805 C CA . THR A 1 102 ? -8.872 -5.921 -7.497 1.00 85.19 102 THR A CA 1
ATOM 806 C C . THR A 1 102 ? -8.402 -4.968 -8.591 1.00 85.19 102 THR A C 1
ATOM 808 O O . THR A 1 102 ? -8.575 -5.211 -9.787 1.00 85.19 102 THR A O 1
ATOM 811 N N . TRP A 1 103 ? -7.806 -3.855 -8.176 1.00 85.50 103 TRP A N 1
ATOM 812 C CA . TRP A 1 103 ? -7.260 -2.821 -9.047 1.00 85.50 103 TRP A CA 1
ATOM 813 C C . TRP A 1 103 ? -5.747 -2.755 -8.893 1.00 85.50 103 TRP A C 1
ATOM 815 O O . TRP A 1 103 ? -5.222 -2.914 -7.790 1.00 85.50 103 TRP A O 1
ATOM 825 N N . PHE A 1 104 ? -5.050 -2.461 -9.987 1.00 85.19 104 PHE A N 1
ATOM 826 C CA . PHE A 1 104 ? -3.599 -2.322 -9.988 1.00 85.19 104 PHE A CA 1
ATOM 827 C C . PHE A 1 104 ? -3.187 -0.865 -10.202 1.00 85.19 104 PHE A C 1
ATOM 829 O O . PHE A 1 104 ? -3.541 -0.242 -11.199 1.00 85.19 104 PHE A O 1
ATOM 836 N N . ASP A 1 105 ? -2.414 -0.336 -9.257 1.00 83.31 105 ASP A N 1
ATOM 837 C CA . ASP A 1 105 ? -1.957 1.048 -9.214 1.00 83.31 105 ASP A CA 1
ATOM 838 C C . ASP A 1 105 ? -0.434 1.101 -9.400 1.00 83.31 105 ASP A C 1
ATOM 840 O O . ASP A 1 105 ? 0.332 0.605 -8.571 1.00 83.31 105 ASP A O 1
ATOM 844 N N . PHE A 1 106 ? 0.028 1.763 -10.462 1.00 86.38 106 PHE A N 1
ATOM 845 C CA . PHE A 1 106 ? 1.446 2.086 -10.619 1.00 86.38 106 PHE A CA 1
ATOM 846 C C . PHE A 1 106 ? 1.789 3.329 -9.794 1.00 86.38 106 PHE A C 1
ATOM 848 O O . PHE A 1 106 ? 1.261 4.425 -10.027 1.00 86.38 106 PHE A O 1
ATOM 855 N N . LYS A 1 107 ? 2.685 3.154 -8.821 1.00 88.81 107 LYS A N 1
ATOM 856 C CA . LYS A 1 107 ? 3.191 4.206 -7.935 1.00 88.81 107 LYS A CA 1
ATOM 857 C C . LYS A 1 107 ? 4.702 4.310 -8.057 1.00 88.81 107 LYS A C 1
ATOM 859 O O . LYS A 1 107 ? 5.381 3.363 -8.433 1.00 88.81 107 LYS A O 1
ATOM 864 N N . TYR A 1 108 ? 5.250 5.449 -7.674 1.00 90.94 108 TYR A N 1
ATOM 865 C CA . TYR A 1 108 ? 6.678 5.570 -7.427 1.00 90.94 108 TYR A CA 1
ATOM 866 C C . TYR A 1 108 ? 6.930 6.517 -6.261 1.00 90.94 108 TYR A C 1
ATOM 868 O O . TYR A 1 108 ? 6.187 7.476 -6.050 1.00 90.94 108 TYR A O 1
ATOM 876 N N . ILE A 1 109 ? 7.977 6.253 -5.487 1.00 91.81 109 ILE A N 1
ATOM 877 C CA . ILE A 1 109 ? 8.496 7.221 -4.522 1.00 91.81 109 ILE A CA 1
ATOM 878 C C . ILE A 1 109 ? 9.645 7.970 -5.180 1.00 91.81 109 ILE A C 1
ATOM 880 O O . ILE A 1 109 ? 10.518 7.356 -5.781 1.00 91.81 109 ILE A O 1
ATOM 884 N N . ASN A 1 110 ? 9.638 9.292 -5.044 1.00 89.56 110 ASN A N 1
ATOM 885 C CA . ASN A 1 110 ? 10.751 10.155 -5.411 1.00 89.56 110 ASN A CA 1
ATOM 886 C C . ASN A 1 110 ? 11.070 11.051 -4.201 1.00 89.56 110 ASN A C 1
ATOM 888 O O . ASN A 1 110 ? 10.231 11.846 -3.760 1.00 89.56 110 ASN A O 1
ATOM 892 N N . GLY A 1 111 ? 12.238 10.840 -3.590 1.00 87.62 111 GLY A N 1
ATOM 893 C CA . GLY A 1 111 ? 12.593 11.439 -2.304 1.00 87.62 111 GLY A CA 1
ATOM 894 C C . GLY A 1 111 ? 11.638 11.007 -1.182 1.00 87.62 111 GLY A C 1
ATOM 895 O O . GLY A 1 111 ? 11.541 9.817 -0.862 1.00 87.62 111 GLY A O 1
ATOM 896 N N . ASN A 1 112 ? 10.931 11.978 -0.592 1.00 86.31 112 ASN A N 1
ATOM 897 C CA . ASN A 1 112 ? 9.971 11.782 0.509 1.00 86.31 112 ASN A CA 1
ATOM 898 C C . ASN A 1 112 ? 8.503 11.807 0.062 1.00 86.31 112 ASN A C 1
ATOM 900 O O . ASN A 1 112 ? 7.599 11.807 0.898 1.00 86.31 112 ASN A O 1
ATOM 904 N N . SER A 1 113 ? 8.265 11.833 -1.244 1.00 88.50 113 SER A N 1
ATOM 905 C CA . SER A 1 113 ? 6.932 11.951 -1.817 1.00 88.50 113 SER A CA 1
ATOM 906 C C . SER A 1 113 ? 6.578 10.681 -2.572 1.00 88.50 113 SER A C 1
ATOM 908 O O . SER A 1 113 ? 7.414 10.110 -3.273 1.00 88.50 113 SER A O 1
ATOM 910 N N . ILE A 1 114 ? 5.324 10.254 -2.440 1.00 89.88 114 ILE A N 1
ATOM 911 C CA . ILE A 1 114 ? 4.749 9.195 -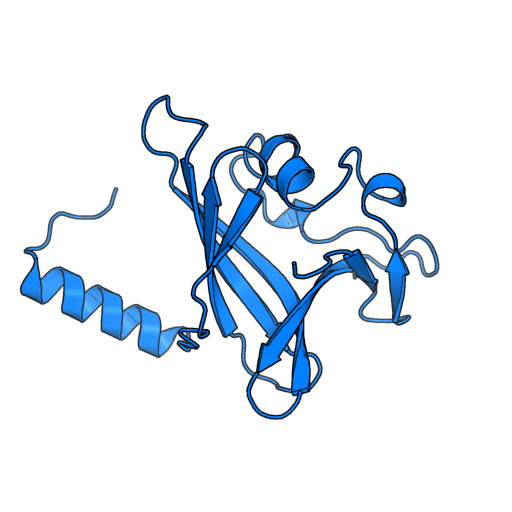3.262 1.00 89.88 114 ILE A CA 1
ATOM 912 C C . ILE A 1 114 ? 3.901 9.812 -4.366 1.00 89.88 114 ILE A C 1
ATOM 914 O O . ILE A 1 114 ? 3.069 10.689 -4.125 1.00 89.88 114 ILE A O 1
ATOM 918 N N . TYR A 1 115 ? 4.121 9.328 -5.575 1.00 87.06 115 TYR A N 1
ATOM 919 C CA . TYR A 1 115 ? 3.431 9.731 -6.782 1.00 87.06 115 TYR A CA 1
ATOM 920 C C . TYR A 1 115 ? 2.810 8.502 -7.437 1.00 87.06 115 TYR A C 1
ATOM 922 O O . TYR A 1 115 ? 3.150 7.357 -7.136 1.00 87.06 115 TYR A O 1
ATOM 930 N N . GLY A 1 116 ? 1.881 8.744 -8.343 1.00 81.06 116 GLY A N 1
ATOM 931 C CA . GLY A 1 116 ? 1.271 7.712 -9.158 1.00 81.06 116 GLY A CA 1
ATOM 932 C C . GLY A 1 116 ? 0.729 8.326 -10.429 1.00 81.06 116 GLY A C 1
ATOM 933 O O . GLY A 1 116 ? 0.768 9.545 -10.609 1.00 81.06 116 GLY A O 1
ATOM 934 N N . LEU A 1 117 ? 0.212 7.478 -11.307 1.00 69.38 117 LEU A N 1
ATOM 935 C CA . LEU A 1 117 ? -0.478 7.959 -12.493 1.00 69.38 117 LEU A CA 1
ATOM 936 C C . LEU A 1 117 ? -1.682 8.822 -12.079 1.00 69.38 117 LEU A C 1
ATOM 938 O O . LEU A 1 117 ? -2.471 8.441 -11.216 1.00 69.38 117 LEU A O 1
ATOM 942 N N . ASN A 1 118 ? -1.835 9.981 -12.726 1.00 59.53 118 ASN A N 1
ATOM 943 C CA . ASN A 1 118 ? -2.963 10.899 -12.499 1.00 59.53 118 ASN A CA 1
ATOM 944 C C . ASN A 1 118 ? -4.316 10.299 -12.926 1.00 59.53 118 ASN A C 1
ATOM 946 O O . ASN A 1 118 ? -5.368 10.865 -12.643 1.00 59.53 118 ASN A O 1
ATOM 950 N N . ARG A 1 119 ? -4.283 9.173 -13.644 1.00 57.25 119 ARG A N 1
ATOM 951 C CA . ARG A 1 119 ? -5.427 8.328 -13.973 1.00 57.25 119 ARG A CA 1
ATOM 952 C C . ARG A 1 119 ? -5.032 6.897 -13.630 1.00 57.25 119 ARG A C 1
ATOM 954 O O . ARG A 1 119 ? -3.930 6.500 -14.013 1.00 57.25 119 ARG A O 1
ATOM 961 N N . PRO A 1 120 ? -5.878 6.134 -12.930 1.00 55.34 120 PRO A N 1
ATOM 962 C CA . PRO A 1 120 ? -5.552 4.756 -12.636 1.00 55.34 120 PRO A CA 1
ATOM 963 C C . PRO A 1 120 ? -5.544 4.013 -13.966 1.00 55.34 120 PRO A C 1
ATOM 965 O O . PRO A 1 120 ? -6.513 4.063 -14.728 1.00 55.34 120 PRO A O 1
ATOM 968 N N . ALA A 1 121 ? -4.435 3.352 -14.268 1.00 60.81 121 ALA A N 1
ATOM 969 C CA . ALA A 1 121 ? -4.445 2.328 -15.289 1.00 60.81 121 ALA A CA 1
ATOM 970 C C . ALA A 1 121 ? -5.011 1.078 -14.607 1.00 60.81 121 ALA A C 1
ATOM 972 O O . ALA A 1 121 ? -4.261 0.235 -14.129 1.00 60.81 121 ALA A O 1
ATOM 973 N N . VAL A 1 122 ? -6.340 1.047 -14.443 1.00 62.53 122 VAL A N 1
ATOM 974 C CA . VAL A 1 122 ? -7.032 -0.092 -13.837 1.00 62.53 122 VAL A CA 1
ATOM 975 C C . VAL A 1 122 ? -6.960 -1.222 -14.842 1.00 62.53 122 VAL A C 1
ATOM 977 O O . VAL A 1 122 ? -7.750 -1.292 -15.776 1.00 62.53 122 VAL A O 1
ATOM 980 N N . PHE A 1 123 ? -5.962 -2.065 -14.666 1.00 69.38 123 PHE A N 1
ATOM 981 C CA . PHE A 1 123 ? -5.887 -3.339 -15.341 1.00 69.38 123 PHE A CA 1
ATOM 982 C C . PHE A 1 123 ? -6.381 -4.393 -14.367 1.00 69.38 123 PHE A C 1
ATOM 984 O O . PHE A 1 123 ? -5.969 -4.409 -13.214 1.00 69.38 123 PHE A O 1
ATOM 991 N N . SER A 1 124 ? -7.219 -5.305 -14.821 1.00 73.69 124 SER A N 1
ATOM 992 C CA . SER A 1 124 ? -7.341 -6.619 -14.210 1.00 73.69 124 SER A CA 1
ATOM 993 C C . SER A 1 124 ? -6.016 -7.381 -14.335 1.00 73.69 124 SER A C 1
ATOM 995 O O . SER A 1 124 ? -5.137 -7.061 -15.144 1.00 73.69 124 SER A O 1
ATOM 997 N N . ARG A 1 125 ? -5.873 -8.460 -13.563 1.00 75.50 125 ARG A N 1
ATOM 998 C CA . ARG A 1 125 ? -4.692 -9.332 -13.641 1.00 75.50 125 ARG A CA 1
ATOM 999 C C . ARG A 1 125 ? -4.472 -9.903 -15.049 1.00 75.50 125 ARG A C 1
ATOM 1001 O O . ARG A 1 125 ? -3.326 -10.042 -15.477 1.00 75.50 125 ARG A O 1
ATOM 1008 N N . ASP A 1 126 ? -5.541 -10.234 -15.768 1.00 80.69 126 ASP A N 1
ATOM 1009 C CA . ASP A 1 126 ? -5.438 -10.786 -17.123 1.00 80.69 126 ASP A CA 1
ATOM 1010 C C . ASP A 1 126 ? -5.102 -9.716 -18.168 1.00 80.69 126 ASP A C 1
ATOM 1012 O O . ASP A 1 126 ? -4.339 -9.986 -19.102 1.00 80.69 126 ASP A O 1
ATOM 1016 N N . GLU A 1 127 ? -5.561 -8.478 -17.976 1.00 81.69 127 GLU A N 1
ATOM 1017 C CA . GLU A 1 127 ? -5.122 -7.344 -18.793 1.00 81.69 127 GLU A CA 1
ATOM 1018 C C . GLU A 1 127 ? -3.638 -7.034 -18.570 1.00 81.69 127 GLU A C 1
ATOM 1020 O O . GLU A 1 127 ? -2.919 -6.839 -19.548 1.00 81.69 127 GLU A O 1
ATOM 1025 N N . LEU A 1 128 ? -3.135 -7.093 -17.328 1.00 82.00 128 LEU A N 1
ATOM 1026 C CA . LEU A 1 128 ? -1.695 -6.959 -17.053 1.00 82.00 128 LEU A CA 1
ATOM 1027 C C . LEU A 1 128 ? -0.875 -8.054 -17.734 1.00 82.00 128 LEU A C 1
ATOM 1029 O O . LEU A 1 128 ? 0.138 -7.768 -18.369 1.00 82.00 128 LEU A O 1
ATOM 1033 N N . ARG A 1 129 ? -1.312 -9.314 -17.639 1.00 84.88 129 ARG A N 1
ATOM 1034 C CA . ARG A 1 129 ? -0.651 -10.432 -18.332 1.00 84.88 129 ARG A CA 1
ATOM 1035 C C . ARG A 1 129 ? -0.603 -10.209 -19.838 1.00 84.88 129 ARG A C 1
ATOM 1037 O O . ARG A 1 129 ? 0.416 -10.491 -20.463 1.00 84.88 129 ARG A O 1
ATOM 1044 N N . THR A 1 130 ? -1.699 -9.726 -20.415 1.00 85.44 130 THR A N 1
ATOM 1045 C CA . THR A 1 130 ? -1.778 -9.416 -21.845 1.00 85.44 130 THR A CA 1
ATOM 1046 C C . THR A 1 130 ? -0.824 -8.280 -22.200 1.00 85.44 130 THR A C 1
ATOM 1048 O O . THR A 1 130 ? -0.051 -8.413 -23.143 1.00 85.44 130 THR A O 1
ATOM 1051 N N . LEU A 1 131 ? -0.801 -7.212 -21.401 1.00 84.38 131 LEU A N 1
ATOM 1052 C CA . LEU A 1 131 ? 0.096 -6.077 -21.587 1.00 84.38 131 LEU A CA 1
ATOM 1053 C C . LEU A 1 131 ? 1.573 -6.490 -21.537 1.00 84.38 131 LEU A C 1
ATOM 1055 O O . LEU A 1 131 ? 2.341 -6.075 -22.400 1.00 84.38 131 LEU A O 1
ATOM 1059 N N . PHE A 1 132 ? 1.973 -7.325 -20.572 1.00 85.31 132 PHE A N 1
ATOM 1060 C CA . PHE A 1 132 ? 3.356 -7.799 -20.476 1.00 85.31 132 PHE A CA 1
ATOM 1061 C C . PHE A 1 132 ? 3.751 -8.685 -21.659 1.00 85.31 132 PHE A C 1
ATOM 1063 O O . PHE A 1 132 ? 4.822 -8.485 -22.225 1.00 85.31 132 PHE A O 1
ATOM 1070 N N . LYS A 1 133 ? 2.869 -9.589 -22.106 1.00 86.06 133 LYS A N 1
ATOM 1071 C CA . LYS A 1 133 ? 3.105 -10.390 -23.320 1.00 86.06 133 LYS A CA 1
ATOM 1072 C C . LYS A 1 133 ? 3.263 -9.519 -24.564 1.00 86.06 133 LYS A C 1
ATOM 1074 O O . LYS A 1 133 ? 4.136 -9.769 -25.390 1.00 86.06 133 LYS A O 1
ATOM 1079 N N . GLU A 1 134 ? 2.415 -8.502 -24.709 1.00 87.50 134 GLU A N 1
ATOM 1080 C CA . GLU A 1 134 ? 2.511 -7.545 -25.811 1.00 87.50 134 GLU A CA 1
ATOM 1081 C C . GLU A 1 134 ? 3.823 -6.757 -25.749 1.00 87.50 134 GLU A C 1
ATOM 1083 O O . GLU A 1 134 ? 4.517 -6.640 -26.756 1.00 87.50 134 GLU A O 1
ATOM 1088 N N . TYR A 1 135 ? 4.213 -6.282 -24.566 1.00 82.69 135 TYR A N 1
ATOM 1089 C CA . TYR A 1 135 ? 5.484 -5.591 -24.362 1.00 82.69 135 TYR A CA 1
ATOM 1090 C C . TYR A 1 135 ? 6.687 -6.468 -24.740 1.00 82.69 135 TYR A C 1
ATOM 1092 O O . TYR A 1 135 ? 7.522 -6.044 -25.537 1.00 82.69 135 TYR A O 1
ATOM 1100 N N . GLU A 1 136 ? 6.746 -7.710 -24.251 1.00 83.94 136 GLU A N 1
ATOM 1101 C CA . GLU A 1 136 ? 7.795 -8.678 -24.608 1.00 83.94 136 GLU A CA 1
ATOM 1102 C C . GLU A 1 136 ? 7.864 -8.920 -26.121 1.00 83.94 136 GLU A C 1
ATOM 1104 O O . GLU A 1 136 ? 8.951 -8.962 -26.704 1.00 83.94 136 GLU A O 1
ATOM 1109 N N . ARG A 1 137 ? 6.700 -9.031 -26.777 1.00 82.19 137 ARG A N 1
ATOM 1110 C CA . ARG A 1 137 ? 6.597 -9.221 -28.229 1.00 82.19 137 ARG A CA 1
ATOM 1111 C C . ARG A 1 137 ? 7.203 -8.057 -29.013 1.00 82.19 137 ARG A C 1
ATOM 1113 O O . ARG A 1 137 ? 7.862 -8.299 -30.022 1.00 82.19 137 ARG A O 1
ATOM 1120 N N . TYR A 1 138 ? 6.980 -6.818 -28.578 1.00 83.50 138 TYR A N 1
ATOM 1121 C CA . TYR A 1 138 ? 7.469 -5.626 -29.280 1.00 83.50 138 TYR A CA 1
ATOM 1122 C C . TYR A 1 138 ? 8.907 -5.241 -28.924 1.00 83.50 138 TYR A C 1
ATOM 1124 O O . TYR A 1 138 ? 9.618 -4.714 -29.778 1.00 83.50 138 TYR A O 1
ATOM 1132 N N . CYS A 1 139 ? 9.342 -5.481 -27.688 1.00 81.19 139 CYS A N 1
ATOM 1133 C CA . CYS A 1 139 ? 10.660 -5.058 -27.209 1.00 81.19 139 CYS A CA 1
ATOM 1134 C C . CYS A 1 139 ? 11.747 -6.134 -27.352 1.00 81.19 139 CYS A C 1
ATOM 1136 O O . CYS A 1 139 ? 12.921 -5.835 -27.142 1.00 81.19 139 CYS A O 1
ATOM 1138 N N . GLY A 1 140 ? 11.378 -7.352 -27.761 1.00 62.72 140 GLY A N 1
ATOM 1139 C CA . GLY A 1 140 ? 12.278 -8.499 -27.816 1.00 62.72 140 GLY A CA 1
ATOM 1140 C C . GLY A 1 140 ? 12.450 -9.103 -26.423 1.00 62.72 140 GLY A C 1
ATOM 1141 O O . GLY A 1 140 ? 12.697 -8.389 -25.456 1.00 62.72 140 GLY A O 1
ATOM 1142 N N . GLY A 1 141 ? 12.286 -10.423 -26.316 1.00 54.75 141 GLY A N 1
ATOM 1143 C CA . GLY A 1 141 ? 12.228 -11.174 -25.057 1.00 54.75 141 GLY A CA 1
ATOM 1144 C C . GLY A 1 141 ? 13.542 -11.226 -24.273 1.00 54.75 141 GLY A C 1
ATOM 1145 O O . GLY A 1 141 ? 14.113 -12.299 -24.091 1.00 54.75 141 GLY A O 1
ATOM 1146 N N . GLY A 1 142 ? 14.012 -10.084 -23.777 1.00 51.72 142 GLY A N 1
ATOM 1147 C CA . GLY A 1 142 ? 14.898 -10.050 -22.625 1.00 51.72 142 GLY A CA 1
ATOM 1148 C C . GLY A 1 142 ? 14.098 -10.534 -21.425 1.00 51.72 142 GLY A C 1
ATOM 1149 O O . GLY A 1 142 ? 13.271 -9.796 -20.900 1.00 51.72 142 GLY A O 1
ATOM 1150 N N . SER A 1 143 ? 14.300 -11.793 -21.041 1.00 48.03 143 SER A N 1
ATOM 1151 C CA . SER A 1 143 ? 13.746 -12.379 -19.823 1.00 48.03 143 SER A CA 1
ATOM 1152 C C . SER A 1 143 ? 13.952 -11.421 -18.650 1.00 48.03 143 SER A C 1
ATOM 1154 O O . SER A 1 143 ? 15.097 -11.095 -18.324 1.00 48.03 143 SER A O 1
ATOM 1156 N N . PHE A 1 144 ? 12.856 -10.974 -18.036 1.00 46.88 144 PHE A N 1
ATOM 1157 C CA . PHE A 1 144 ? 12.911 -10.319 -16.734 1.00 46.88 144 PHE A CA 1
ATOM 1158 C C . PHE A 1 144 ? 13.576 -11.289 -15.738 1.00 46.88 144 PHE A C 1
ATOM 1160 O O . PHE A 1 144 ? 13.141 -12.443 -15.675 1.00 46.88 144 PHE A O 1
ATOM 1167 N N . PRO A 1 145 ? 14.643 -10.881 -15.027 1.00 44.03 145 PRO A N 1
ATOM 1168 C CA . PRO A 1 145 ? 15.181 -11.657 -13.913 1.00 44.03 145 PRO A CA 1
ATOM 1169 C C . PRO A 1 145 ? 14.199 -11.722 -12.737 1.00 44.03 145 PRO A C 1
ATOM 1171 O O . PRO A 1 145 ? 13.398 -10.771 -12.571 1.00 44.03 145 PRO A O 1
#

Radius of gyration: 16.1 Å; chains: 1; bounding box: 40×27×48 Å

Sequence (145 aa):
MASYWWQCDTCQVETPFNDVSPSTGIVSFIRRVLLPSNWDQSKLVLPCPKCGKPELRITYDFPRGDGPVRLSIVHVVGLIHGDDAYYLPMMWETQPSSDEGTWFDFKYINGNSIYGLNRPAVFSRDELRTLFKEYERYCGGGSFP